Protein AF-X0VQL8-F1 (afdb_monomer)

InterPro domains:
  IPR027417 P-loop containing nucleoside triphosphate hydrolase [G3DSA:3.40.50.300] (1-47)
  IPR027417 P-loop containing nucleoside triphosphate hydrolase [SSF52540] (9-44)
  IPR031322 Shikimate kinase/gluconokinase [PF01202] (17-45)

Structure (mmCIF, N/CA/C/O backbone):
data_AF-X0VQL8-F1
#
_entry.id   AF-X0VQL8-F1
#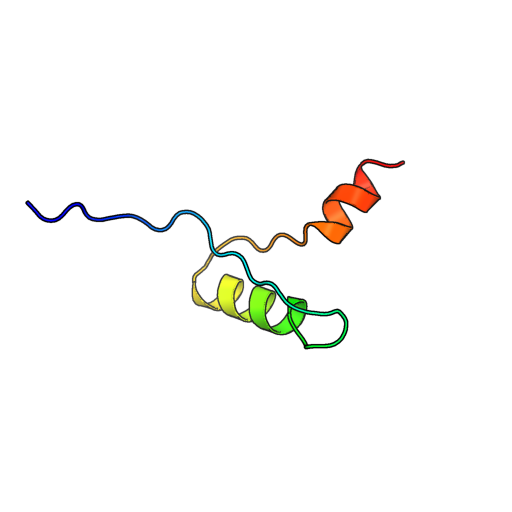
loop_
_atom_site.group_PDB
_atom_site.id
_atom_site.type_symbol
_atom_site.label_atom_id
_atom_site.label_alt_id
_atom_site.label_comp_id
_atom_site.label_asym_id
_atom_site.label_entity_id
_atom_site.label_seq_id
_atom_site.pdbx_PDB_ins_code
_atom_site.Cartn_x
_atom_site.Cartn_y
_atom_site.Cartn_z
_atom_site.occupancy
_atom_site.B_iso_or_equiv
_atom_site.auth_seq_id
_atom_site.auth_comp_id
_atom_site.auth_asym_id
_atom_site.auth_atom_id
_atom_site.pdbx_PDB_model_num
ATOM 1 N N . MET A 1 1 ? -15.345 -26.124 16.981 1.00 49.28 1 MET A N 1
ATOM 2 C CA . MET A 1 1 ? -15.322 -24.651 17.080 1.00 49.28 1 MET A CA 1
ATOM 3 C C . MET A 1 1 ? -14.180 -24.159 16.203 1.00 49.28 1 MET A C 1
ATOM 5 O O . MET A 1 1 ? -13.033 -24.290 16.604 1.00 49.28 1 MET A O 1
ATOM 9 N N . LYS A 1 2 ? -14.462 -23.758 14.956 1.00 55.16 2 LYS A N 1
ATOM 10 C CA . LYS A 1 2 ? -13.441 -23.129 14.109 1.00 55.16 2 LYS A CA 1
ATOM 11 C C . LYS A 1 2 ? -13.362 -21.673 14.544 1.00 55.16 2 LYS A C 1
ATOM 13 O O . LYS A 1 2 ? -14.382 -20.999 14.583 1.00 55.16 2 LYS A O 1
ATOM 18 N N . SER A 1 3 ? -12.187 -21.238 14.964 1.00 63.50 3 SER A N 1
ATOM 19 C CA . SER A 1 3 ? -11.927 -19.850 15.313 1.00 63.50 3 SER A CA 1
ATOM 20 C C . SER A 1 3 ? -12.048 -19.024 14.035 1.00 63.50 3 SER A C 1
ATOM 22 O O . SER A 1 3 ? -11.225 -19.185 13.13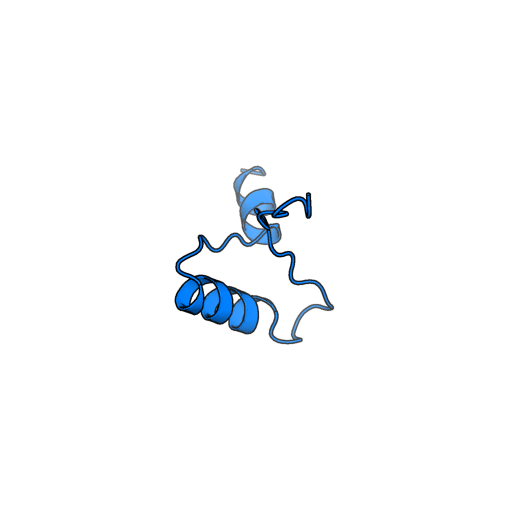2 1.00 63.50 3 SER A O 1
ATOM 24 N N . ASP A 1 4 ? -13.065 -18.171 13.939 1.00 72.12 4 ASP A N 1
ATOM 25 C CA . ASP A 1 4 ? -13.164 -17.174 12.873 1.00 72.12 4 ASP A CA 1
ATOM 26 C C . ASP A 1 4 ? -12.022 -16.176 13.058 1.00 72.12 4 ASP A C 1
ATOM 28 O O . ASP A 1 4 ? -12.113 -15.202 13.810 1.00 72.12 4 ASP A O 1
ATOM 32 N N . ARG A 1 5 ? -10.881 -16.455 12.426 1.00 76.00 5 ARG A N 1
ATOM 33 C CA . ARG A 1 5 ? -9.738 -15.550 12.459 1.00 76.00 5 ARG A CA 1
ATOM 34 C C . ARG A 1 5 ? -10.086 -14.349 11.587 1.00 76.00 5 ARG A C 1
ATOM 36 O O . ARG A 1 5 ? -9.938 -14.402 10.369 1.00 76.00 5 ARG A O 1
ATOM 43 N N . ARG A 1 6 ? -10.558 -13.266 12.207 1.00 78.44 6 ARG A N 1
ATOM 44 C CA . ARG A 1 6 ? -10.664 -11.974 11.526 1.00 78.44 6 ARG A CA 1
ATOM 45 C C . ARG A 1 6 ? -9.264 -11.526 11.125 1.00 78.44 6 ARG A C 1
ATOM 47 O O . ARG A 1 6 ? -8.387 -11.380 11.975 1.00 78.44 6 ARG A O 1
ATOM 54 N N . ILE A 1 7 ? -9.057 -11.342 9.827 1.00 82.00 7 ILE A N 1
ATOM 55 C CA . ILE A 1 7 ? -7.857 -10.690 9.314 1.00 82.00 7 ILE A CA 1
ATOM 56 C C . ILE A 1 7 ? -8.028 -9.200 9.592 1.00 82.00 7 ILE A C 1
ATOM 58 O O . ILE A 1 7 ? -8.955 -8.588 9.072 1.00 82.00 7 ILE A O 1
ATOM 62 N N . GLY A 1 8 ? -7.183 -8.660 10.471 1.00 88.31 8 GLY A N 1
ATOM 63 C CA . GLY A 1 8 ? -7.178 -7.235 10.802 1.00 88.31 8 GLY A CA 1
ATOM 64 C C . GLY A 1 8 ? -6.292 -6.405 9.877 1.00 88.31 8 GLY A C 1
ATOM 65 O O . GLY A 1 8 ? -6.603 -5.249 9.651 1.00 88.31 8 GLY A O 1
ATOM 66 N N . ASN A 1 9 ? -5.228 -7.002 9.322 1.00 92.94 9 ASN A N 1
ATOM 67 C CA . ASN A 1 9 ? -4.223 -6.306 8.515 1.00 92.94 9 ASN A CA 1
ATOM 68 C C . ASN A 1 9 ? -3.813 -7.150 7.299 1.00 92.94 9 ASN A C 1
ATOM 70 O O . ASN A 1 9 ? -3.670 -8.373 7.413 1.00 92.94 9 ASN A O 1
ATOM 74 N N . LEU A 1 10 ? -3.551 -6.489 6.170 1.00 93.94 10 LEU A N 1
ATOM 75 C CA . LEU A 1 10 ? -2.955 -7.072 4.968 1.00 93.94 10 LEU A CA 1
ATOM 76 C C . LEU A 1 10 ? -1.668 -6.313 4.633 1.00 93.94 10 LEU A C 1
ATOM 78 O O . LEU A 1 10 ? -1.701 -5.102 4.455 1.00 93.94 10 LEU A O 1
ATOM 82 N N . ILE A 1 11 ? -0.548 -7.030 4.535 1.00 95.44 11 ILE A N 1
ATOM 83 C CA . ILE A 1 11 ? 0.756 -6.446 4.198 1.00 95.44 11 ILE A CA 1
ATOM 84 C C . ILE A 1 11 ? 1.092 -6.802 2.752 1.00 95.44 11 ILE A C 1
ATOM 86 O O . ILE A 1 11 ? 1.108 -7.980 2.390 1.00 95.44 11 ILE A O 1
ATOM 90 N N . ILE A 1 12 ? 1.385 -5.788 1.939 1.00 95.56 12 ILE A N 1
ATOM 91 C CA . ILE A 1 12 ? 1.832 -5.946 0.552 1.00 95.56 12 ILE A CA 1
ATOM 92 C C . ILE A 1 12 ? 3.313 -5.580 0.490 1.00 9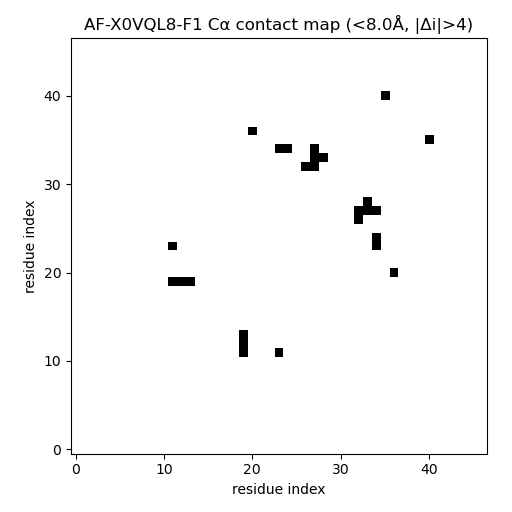5.56 12 ILE A C 1
ATOM 94 O O . ILE A 1 12 ? 3.697 -4.449 0.766 1.00 95.56 12 ILE A O 1
ATOM 98 N N . ALA A 1 13 ? 4.151 -6.552 0.134 1.00 95.12 13 ALA A N 1
ATOM 99 C CA . ALA A 1 13 ? 5.604 -6.419 0.127 1.00 95.12 13 ALA A CA 1
ATOM 100 C C . ALA A 1 13 ? 6.200 -6.783 -1.239 1.00 95.12 13 ALA A C 1
ATOM 102 O O . ALA A 1 13 ? 5.605 -7.521 -2.024 1.00 95.12 13 ALA A O 1
ATOM 103 N N . GLY A 1 14 ? 7.396 -6.263 -1.517 1.00 94.50 14 GLY A N 1
ATOM 104 C CA . GLY A 1 14 ? 8.130 -6.483 -2.764 1.00 94.50 14 GLY A CA 1
ATOM 105 C C . GLY A 1 14 ? 9.088 -5.331 -3.080 1.00 94.50 14 GLY A C 1
ATOM 106 O O . GLY A 1 14 ? 9.124 -4.320 -2.378 1.00 94.50 14 GLY A O 1
ATOM 107 N N . PHE A 1 15 ? 9.851 -5.455 -4.164 1.00 94.81 15 PHE A N 1
ATOM 108 C CA . PHE A 1 15 ? 10.842 -4.445 -4.549 1.00 94.81 15 PHE A CA 1
ATOM 109 C C . PHE A 1 15 ? 10.207 -3.133 -5.030 1.00 94.81 15 PHE A C 1
ATOM 111 O O . PHE A 1 15 ? 9.034 -3.091 -5.420 1.00 94.81 15 PHE A O 1
ATOM 118 N N . SER A 1 16 ? 10.968 -2.036 -4.986 1.00 93.19 16 SER A N 1
ATOM 119 C CA . SER A 1 16 ? 10.541 -0.741 -5.538 1.00 93.19 16 SER A CA 1
ATOM 120 C C . SER A 1 16 ? 10.225 -0.847 -7.039 1.00 93.19 16 SER A C 1
ATOM 122 O O . SER A 1 16 ? 10.786 -1.689 -7.736 1.00 93.19 16 SER A O 1
A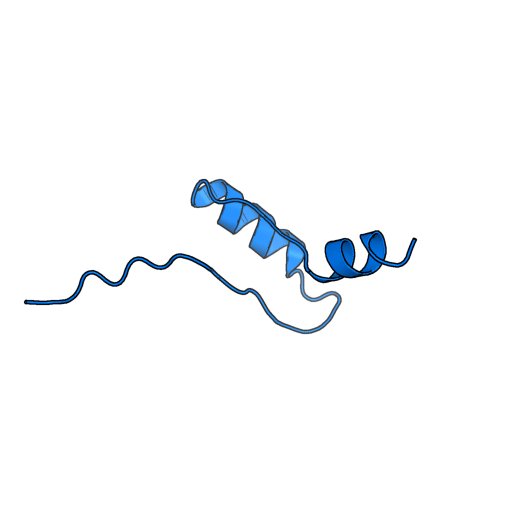TOM 124 N N . GLY A 1 17 ? 9.274 -0.046 -7.527 1.00 94.75 17 GLY A N 1
ATOM 125 C CA . GLY A 1 17 ? 8.866 -0.030 -8.941 1.00 94.75 17 GLY 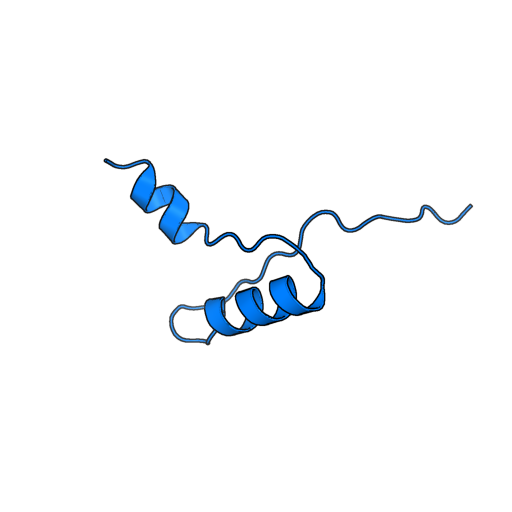A CA 1
ATOM 126 C C . GLY A 1 17 ? 8.011 -1.213 -9.420 1.00 94.75 17 GLY A C 1
ATOM 127 O O . GLY A 1 17 ? 7.623 -1.244 -10.581 1.00 94.75 17 GLY A O 1
ATOM 128 N N . THR A 1 18 ? 7.665 -2.172 -8.553 1.00 96.75 18 THR A N 1
ATOM 129 C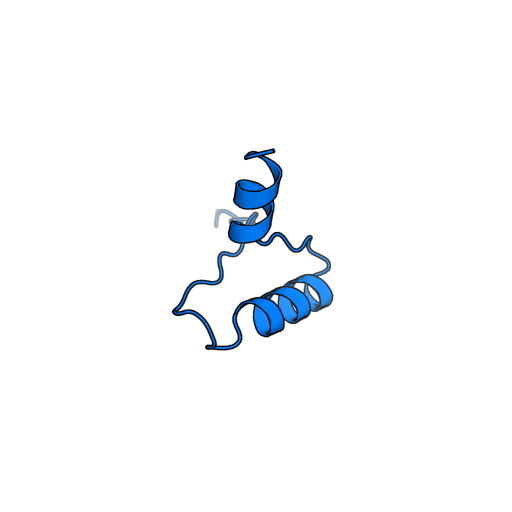 CA . THR A 1 18 ? 6.864 -3.360 -8.930 1.00 96.75 18 THR A CA 1
ATOM 130 C C . THR A 1 18 ? 5.343 -3.153 -8.878 1.00 96.75 18 THR A C 1
ATOM 132 O O . THR A 1 18 ? 4.590 -4.087 -9.132 1.00 96.75 18 THR A O 1
ATOM 135 N N . GLY A 1 19 ? 4.872 -1.941 -8.553 1.00 96.44 19 GLY A N 1
ATOM 136 C CA . GLY A 1 19 ? 3.438 -1.610 -8.522 1.00 96.44 19 GLY A CA 1
ATOM 137 C C . GLY A 1 19 ? 2.717 -1.892 -7.198 1.00 96.44 19 GLY A C 1
ATOM 138 O O . GLY A 1 19 ? 1.492 -1.942 -7.179 1.00 96.44 19 GLY A O 1
ATOM 139 N N . LYS A 1 20 ? 3.448 -2.063 -6.087 1.00 97.00 20 LYS A N 1
ATOM 140 C CA . LYS A 1 20 ? 2.875 -2.343 -4.753 1.00 97.00 20 LYS A CA 1
ATOM 141 C C . LYS A 1 20 ? 1.819 -1.333 -4.318 1.00 97.00 20 LYS A C 1
ATOM 143 O O . LYS A 1 20 ? 0.732 -1.761 -3.960 1.00 97.00 20 LYS A O 1
ATOM 148 N N . SER A 1 21 ? 2.127 -0.036 -4.386 1.00 95.62 21 SER A N 1
ATOM 149 C CA . SER A 1 21 ? 1.212 1.035 -3.971 1.00 95.62 21 SER A CA 1
ATOM 150 C C . SER A 1 21 ? -0.085 0.982 -4.783 1.00 95.62 21 SER A C 1
ATOM 152 O O . SER A 1 21 ? -1.165 0.935 -4.212 1.00 95.62 21 SER A O 1
ATOM 154 N N . LEU A 1 22 ? 0.017 0.787 -6.105 1.00 97.19 22 LEU A N 1
ATOM 155 C CA . LEU A 1 22 ? -1.147 0.647 -6.988 1.00 97.19 22 LEU A CA 1
ATOM 156 C C . LEU A 1 22 ? -2.025 -0.562 -6.624 1.00 97.19 22 LEU A C 1
ATOM 158 O O . LEU A 1 22 ? -3.251 -0.464 -6.606 1.00 97.19 22 LEU A O 1
ATOM 162 N N . VAL A 1 23 ? -1.416 -1.714 -6.326 1.00 97.25 23 VAL A N 1
ATOM 163 C CA . VAL A 1 23 ? -2.167 -2.902 -5.888 1.00 97.25 23 VAL A CA 1
ATOM 164 C C . VAL A 1 23 ? -2.781 -2.683 -4.504 1.00 97.25 23 VAL A C 1
ATOM 166 O O . VAL A 1 23 ? -3.927 -3.068 -4.281 1.00 97.25 23 VAL A O 1
ATOM 169 N N . ALA A 1 24 ? -2.043 -2.076 -3.579 1.00 96.88 24 ALA A N 1
ATOM 170 C CA . ALA A 1 24 ? -2.482 -1.849 -2.210 1.00 96.88 24 ALA A CA 1
ATOM 171 C C . ALA A 1 24 ? -3.663 -0.880 -2.123 1.00 96.88 24 ALA A C 1
ATOM 173 O O . ALA A 1 24 ? -4.650 -1.202 -1.460 1.00 96.88 24 ALA A O 1
ATOM 174 N N . GLU A 1 25 ? -3.614 0.231 -2.856 1.00 97.00 25 GLU A N 1
ATOM 175 C CA . GLU A 1 25 ? -4.721 1.183 -2.975 1.00 97.00 25 GLU A CA 1
ATOM 176 C C . GLU A 1 25 ? -5.989 0.510 -3.521 1.00 97.00 25 GLU A C 1
ATOM 178 O O . GLU A 1 25 ? -7.073 0.641 -2.948 1.00 97.00 25 GLU A O 1
ATOM 183 N N . GLU A 1 26 ? -5.868 -0.274 -4.598 1.00 98.19 26 GLU A N 1
ATOM 184 C CA . GLU A 1 26 ? -7.024 -0.942 -5.203 1.00 98.19 26 GLU A CA 1
ATOM 185 C C . GLU A 1 26 ? -7.605 -2.036 -4.294 1.00 98.19 26 GLU A C 1
ATOM 187 O O . GLU A 1 26 ? -8.826 -2.220 -4.240 1.00 98.19 26 GLU A O 1
ATOM 192 N N . VAL A 1 27 ? -6.761 -2.756 -3.550 1.00 96.75 27 VAL A N 1
ATOM 193 C CA . VAL A 1 27 ? -7.218 -3.747 -2.567 1.00 96.75 27 VAL A CA 1
ATOM 194 C C . VAL A 1 27 ? -7.937 -3.070 -1.401 1.00 96.75 27 VAL A C 1
ATOM 196 O O . VAL A 1 27 ? -9.041 -3.498 -1.057 1.00 96.75 27 VAL A O 1
ATOM 199 N N . ALA A 1 28 ? -7.366 -2.001 -0.841 1.00 96.88 28 ALA A N 1
ATOM 200 C CA . ALA A 1 28 ? -7.985 -1.218 0.226 1.00 96.88 28 ALA A CA 1
ATOM 201 C C . ALA A 1 28 ? -9.364 -0.695 -0.209 1.00 96.88 28 ALA A C 1
ATOM 203 O O . ALA A 1 28 ? -10.368 -0.928 0.469 1.00 96.88 28 ALA A O 1
ATOM 204 N N . ARG A 1 29 ? -9.453 -0.131 -1.422 1.00 97.62 29 ARG A N 1
ATOM 205 C CA . ARG A 1 29 ? -10.711 0.340 -2.016 1.00 97.62 29 ARG A CA 1
ATOM 206 C C . ARG A 1 29 ? -11.756 -0.770 -2.159 1.00 97.62 29 ARG A C 1
ATOM 208 O O . ARG A 1 29 ? -12.926 -0.553 -1.852 1.00 97.62 29 ARG A O 1
ATOM 215 N N . ARG A 1 30 ? -11.368 -1.960 -2.635 1.00 97.38 30 ARG A N 1
ATOM 216 C CA . ARG A 1 30 ? -12.297 -3.096 -2.826 1.00 97.38 30 ARG A CA 1
ATOM 217 C C . ARG A 1 30 ? -12.774 -3.713 -1.518 1.00 97.38 30 ARG A C 1
ATOM 219 O O . ARG A 1 30 ? -13.896 -4.212 -1.469 1.00 97.38 30 ARG A O 1
ATOM 226 N N . LEU A 1 31 ? -11.927 -3.715 -0.494 1.00 94.69 31 LEU A N 1
ATOM 227 C CA . LEU A 1 31 ? -12.250 -4.268 0.821 1.00 94.69 31 LEU A CA 1
ATOM 228 C C . LEU A 1 31 ? -12.883 -3.241 1.765 1.00 94.69 31 LEU A C 1
ATOM 230 O O . LEU A 1 31 ? -13.332 -3.623 2.844 1.00 94.69 31 LEU A O 1
ATOM 234 N N . ASN A 1 32 ? -12.955 -1.970 1.352 1.00 95.75 32 ASN A 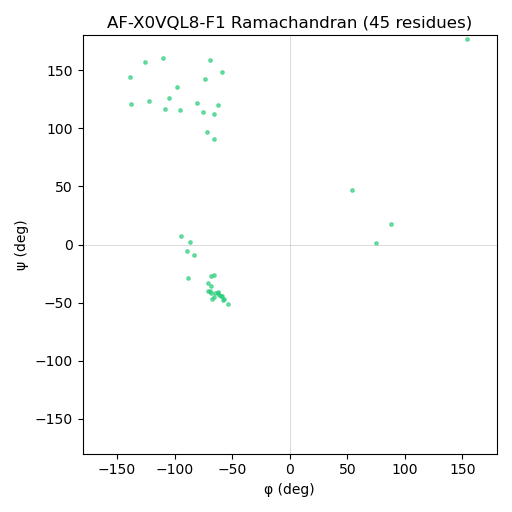N 1
ATOM 235 C CA . ASN A 1 32 ? -13.334 -0.845 2.205 1.00 95.75 32 ASN A CA 1
ATOM 236 C C . ASN A 1 32 ? -12.458 -0.784 3.470 1.00 95.75 32 ASN A C 1
ATOM 238 O O . ASN A 1 32 ? -12.960 -0.720 4.594 1.00 95.75 32 ASN A O 1
ATOM 242 N N . TRP A 1 33 ? -11.147 -0.910 3.267 1.00 96.19 33 TRP A N 1
ATOM 243 C CA . TRP A 1 33 ? -10.112 -0.826 4.295 1.00 96.19 33 TRP A CA 1
ATOM 244 C C . TRP A 1 33 ? -9.301 0.451 4.105 1.00 96.19 33 TRP A C 1
ATOM 246 O O . TRP A 1 33 ? -9.269 1.014 3.010 1.00 96.19 33 TRP A O 1
ATOM 256 N N . ASP A 1 34 ? -8.614 0.869 5.161 1.00 95.75 34 ASP A N 1
ATOM 257 C CA . ASP A 1 34 ? -7.673 1.979 5.092 1.00 95.75 34 ASP A CA 1
ATOM 258 C C . ASP A 1 34 ? -6.389 1.558 4.359 1.00 95.75 34 ASP A C 1
ATOM 260 O O . ASP A 1 34 ? -5.911 0.426 4.493 1.00 95.75 34 ASP A O 1
ATOM 264 N N . TYR A 1 35 ? -5.836 2.483 3.573 1.00 95.56 35 TYR A N 1
ATOM 265 C CA . TYR A 1 35 ? -4.531 2.352 2.928 1.00 95.56 35 TYR A CA 1
ATOM 266 C C . TYR A 1 35 ? -3.470 3.080 3.761 1.00 95.56 35 TYR A C 1
ATOM 268 O O . TYR A 1 35 ? -3.704 4.201 4.208 1.00 95.56 35 TYR A O 1
ATOM 276 N N . LEU A 1 36 ? -2.312 2.445 3.950 1.00 94.75 36 LEU A N 1
ATOM 277 C CA . LEU A 1 36 ? -1.168 2.991 4.680 1.00 94.75 36 LEU A CA 1
ATOM 278 C C . LEU A 1 36 ? 0.118 2.646 3.921 1.00 94.75 36 LEU A C 1
ATOM 280 O O . LEU A 1 36 ? 0.416 1.461 3.747 1.00 94.75 36 LEU A O 1
ATOM 284 N N . ASP A 1 37 ? 0.879 3.661 3.510 1.00 93.38 37 ASP A N 1
ATOM 285 C CA . ASP A 1 37 ? 2.242 3.483 3.003 1.00 93.38 37 ASP A CA 1
ATOM 286 C C . ASP A 1 37 ? 3.240 3.714 4.142 1.00 93.38 37 ASP A C 1
ATOM 288 O O . ASP A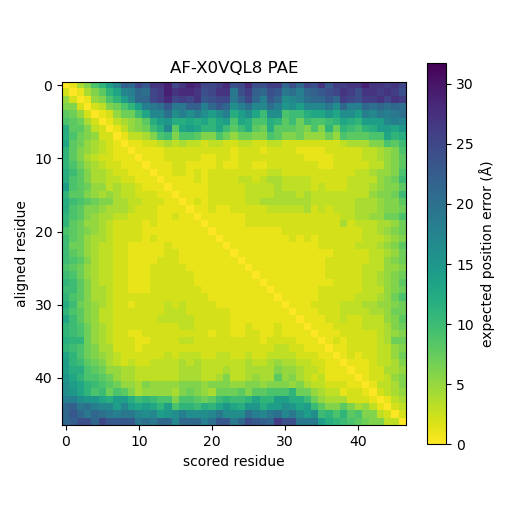 1 37 ? 3.331 4.801 4.708 1.00 93.38 37 ASP A O 1
ATOM 292 N N . THR A 1 38 ? 3.985 2.675 4.514 1.00 91.50 38 THR A N 1
ATOM 293 C CA . THR A 1 38 ? 4.928 2.761 5.633 1.00 91.50 38 THR A CA 1
ATOM 294 C C . THR A 1 38 ? 6.114 3.670 5.341 1.00 91.50 38 THR A C 1
ATOM 296 O O . THR A 1 38 ? 6.686 4.217 6.283 1.00 91.50 38 THR A O 1
ATOM 299 N N . ASP A 1 39 ? 6.497 3.823 4.070 1.00 88.12 39 ASP A N 1
ATOM 300 C CA . ASP A 1 39 ? 7.629 4.676 3.701 1.00 88.12 39 ASP A CA 1
ATOM 301 C C . ASP A 1 39 ? 7.262 6.162 3.887 1.00 88.12 39 ASP A C 1
ATOM 303 O O . ASP A 1 39 ? 8.057 6.928 4.442 1.00 88.12 39 ASP A O 1
ATOM 307 N N . ASP A 1 40 ? 6.030 6.547 3.529 1.00 87.56 40 ASP A N 1
ATOM 308 C CA . ASP A 1 40 ? 5.503 7.906 3.725 1.00 87.56 40 ASP A CA 1
ATOM 309 C C . ASP A 1 40 ? 5.378 8.263 5.214 1.00 87.56 40 ASP A C 1
ATOM 311 O O . ASP A 1 40 ? 5.768 9.357 5.633 1.00 87.56 40 ASP A O 1
ATOM 315 N N . GLU A 1 41 ? 4.898 7.328 6.040 1.00 88.69 41 GLU A N 1
ATOM 316 C CA . GLU A 1 41 ? 4.771 7.530 7.490 1.00 88.69 41 GLU A CA 1
ATOM 317 C C . GLU A 1 41 ? 6.129 7.763 8.168 1.00 88.69 41 GLU A C 1
ATOM 319 O O . GLU A 1 41 ? 6.263 8.628 9.036 1.00 88.69 41 GLU A O 1
ATOM 324 N N . ILE A 1 42 ? 7.162 7.018 7.762 1.00 88.19 42 ILE A N 1
ATOM 325 C CA . ILE A 1 42 ? 8.523 7.188 8.294 1.00 88.19 42 ILE A CA 1
ATOM 326 C C . ILE A 1 42 ? 9.120 8.526 7.833 1.00 88.19 42 ILE A C 1
ATOM 328 O O . ILE A 1 42 ? 9.769 9.221 8.625 1.00 88.19 42 ILE A O 1
ATOM 332 N N . ALA A 1 43 ? 8.888 8.916 6.576 1.00 85.81 43 ALA A N 1
ATOM 333 C CA . ALA A 1 43 ? 9.336 10.206 6.058 1.00 85.81 43 ALA A CA 1
ATOM 334 C C . ALA A 1 43 ? 8.682 11.378 6.812 1.00 85.81 43 ALA A C 1
ATOM 336 O O . ALA A 1 43 ? 9.373 12.327 7.187 1.00 85.81 43 ALA A O 1
ATOM 337 N N . GLY A 1 44 ? 7.380 11.284 7.104 1.00 78.88 44 GLY A N 1
ATOM 338 C CA . GLY A 1 44 ? 6.630 12.297 7.853 1.00 78.88 44 GLY A CA 1
ATOM 339 C C . GLY A 1 44 ? 7.060 12.463 9.317 1.00 78.88 44 GLY A C 1
ATOM 340 O O . GLY A 1 44 ? 6.923 13.550 9.869 1.00 78.88 44 GLY A O 1
ATOM 341 N N . GLN A 1 45 ? 7.620 11.423 9.941 1.00 72.50 45 GLN A N 1
ATOM 342 C CA . GLN A 1 45 ? 8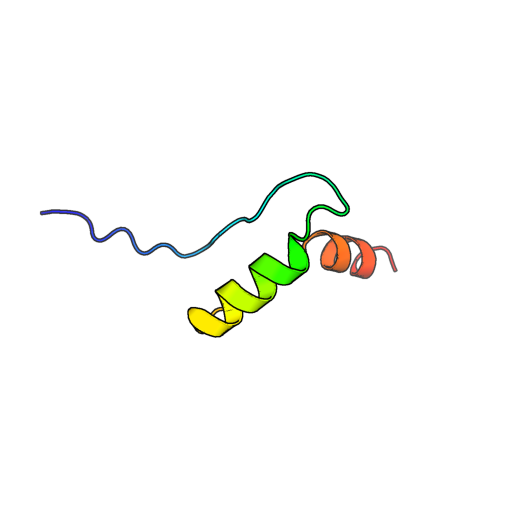.128 11.469 11.324 1.00 72.50 45 GLN A CA 1
ATOM 343 C C . GLN A 1 45 ? 9.548 12.041 11.454 1.00 72.50 45 GLN A C 1
ATOM 345 O O . GLN A 1 45 ? 10.020 12.261 12.569 1.00 72.50 45 GLN A O 1
ATOM 350 N N . SER A 1 46 ? 10.244 12.255 10.337 1.00 60.16 46 SER A N 1
ATOM 351 C CA . SER A 1 46 ? 11.640 12.717 10.321 1.00 60.16 46 SER A CA 1
ATOM 352 C C . SER A 1 46 ? 11.780 14.245 10.179 1.00 60.16 46 SER A C 1
ATOM 354 O O . SER A 1 46 ? 12.896 14.728 9.974 1.00 60.16 46 SER A O 1
ATOM 356 N N . GLY A 1 47 ? 10.666 14.988 10.247 1.00 52.03 47 GLY A N 1
ATOM 357 C CA . GLY A 1 47 ? 10.585 16.451 10.113 1.00 52.03 47 GLY A CA 1
ATOM 358 C C . GLY A 1 47 ? 10.376 17.201 11.423 1.00 52.03 47 GLY A C 1
ATOM 359 O O . GLY A 1 47 ? 9.849 16.601 12.385 1.00 52.03 47 GLY A O 1
#

Foldseek 3Di:
DDPPPDDPDDDFDDDPPPCRQVVQVVVCVVVVHDGDDPVVVVVVVVD

Mean predicted aligned error: 5.97 Å

Secondary structure (DSSP, 8-state):
---------------TTSSHHHHHHHHHHHHT-----HHHHHHHTT-

Organism: NCBI:txid412755

pLDDT: mean 87.99, std 12.98, range [49.28, 98.19]

Solvent-accessible surface area (backbone atoms only — not comparable to full-atom values): 3347 Å² total; per-residue (Å²): 134,83,80,83,77,77,80,87,78,86,87,85,84,78,67,87,93,73,51,59,67,65,53,45,48,53,48,17,64,76,69,75,47,85,74,83,61,69,68,58,56,56,58,66,70,74,110

Radius of gyration: 13.81 Å; Cα contacts (8 Å, |Δi|>4): 13; chains: 1; bounding box: 27×41×26 Å

Sequence (47 aa):
MKSDRRIGNLIIAGFSGTGKSLVAEEVARRLNWDYLDTDDEIAGQSG